Protein AF-A0A1A8CJR6-F1 (afdb_monomer_lite)

Structure (mmCIF, N/CA/C/O backbone):
data_AF-A0A1A8CJR6-F1
#
_entry.id   AF-A0A1A8CJR6-F1
#
loop_
_atom_site.group_PDB
_atom_site.id
_atom_site.type_symbol
_atom_site.label_atom_id
_atom_site.label_alt_id
_atom_site.label_comp_id
_atom_site.label_asym_id
_atom_site.label_entity_id
_atom_site.label_seq_id
_atom_site.pdbx_PDB_ins_code
_atom_site.Cartn_x
_atom_site.Cartn_y
_atom_site.Cartn_z
_atom_site.occupancy
_atom_site.B_iso_or_equiv
_atom_site.auth_seq_id
_atom_site.auth_comp_id
_atom_site.auth_asym_id
_atom_site.auth_atom_id
_atom_site.pdbx_PDB_model_num
ATOM 1 N N . THR A 1 1 ? -27.206 -3.175 32.434 1.00 42.19 1 THR A N 1
ATOM 2 C CA . THR A 1 1 ? -26.599 -3.375 31.105 1.00 42.19 1 THR A CA 1
ATOM 3 C C . THR A 1 1 ? -25.367 -2.496 31.036 1.00 42.19 1 THR A C 1
ATOM 5 O O . THR A 1 1 ? -25.482 -1.289 30.872 1.00 42.19 1 THR A O 1
ATOM 8 N N . THR A 1 2 ? -24.201 -3.057 31.330 1.00 43.66 2 THR A N 1
ATOM 9 C CA . THR A 1 2 ? -22.930 -2.322 31.295 1.00 43.66 2 THR A CA 1
ATOM 10 C C . THR A 1 2 ? -22.568 -1.999 29.838 1.00 43.66 2 THR A C 1
ATOM 12 O O . THR A 1 2 ? -22.691 -2.886 28.987 1.00 43.66 2 THR A O 1
ATOM 15 N N . PRO A 1 3 ? -22.195 -0.750 29.499 1.00 44.84 3 PRO A N 1
ATOM 16 C CA . PRO A 1 3 ? -21.799 -0.400 28.140 1.00 44.84 3 PRO A CA 1
ATOM 17 C C . PRO A 1 3 ? -20.495 -1.115 27.775 1.00 44.84 3 PRO A C 1
ATOM 19 O O . PRO A 1 3 ? -19.603 -1.273 28.603 1.00 44.84 3 PRO A O 1
ATOM 22 N N . ARG A 1 4 ? -20.405 -1.583 26.531 1.00 50.66 4 ARG A N 1
ATOM 23 C CA . ARG A 1 4 ? -19.271 -2.338 25.988 1.00 50.66 4 ARG A CA 1
ATOM 24 C C . ARG A 1 4 ? -18.067 -1.407 25.788 1.00 50.66 4 ARG A C 1
ATOM 26 O O . ARG A 1 4 ? -17.893 -0.865 24.701 1.00 50.66 4 ARG A O 1
ATOM 33 N N . GLU A 1 5 ? -17.218 -1.272 26.806 1.00 50.69 5 GLU A N 1
ATOM 34 C CA . GLU A 1 5 ? -15.914 -0.578 26.728 1.00 50.69 5 GLU A CA 1
ATOM 35 C C . GLU A 1 5 ? -14.965 -1.178 25.670 1.00 50.69 5 GLU A C 1
ATOM 37 O O . GLU A 1 5 ? -14.053 -0.507 25.204 1.00 50.69 5 GLU A O 1
ATOM 42 N N . GLY A 1 6 ? -15.215 -2.405 25.202 1.00 43.47 6 GLY A N 1
ATOM 43 C CA . GLY A 1 6 ? -14.414 -3.048 24.154 1.00 43.47 6 GLY A CA 1
ATOM 44 C C . GLY A 1 6 ? -14.722 -2.622 22.711 1.00 43.47 6 GLY A C 1
ATOM 45 O O . GLY A 1 6 ? -14.048 -3.097 21.809 1.00 43.47 6 GLY A O 1
ATOM 46 N N . SER A 1 7 ? -15.739 -1.785 22.459 1.00 46.19 7 SER A N 1
ATOM 47 C CA . SER A 1 7 ? -16.138 -1.402 21.087 1.00 46.19 7 SER A CA 1
ATOM 48 C C . SER A 1 7 ? -15.616 -0.033 20.643 1.00 46.19 7 SER A C 1
ATOM 50 O O . SER A 1 7 ? -15.588 0.238 19.449 1.00 46.19 7 SER A O 1
ATOM 52 N N . VAL A 1 8 ? -15.242 0.834 21.588 1.00 47.62 8 VAL A N 1
ATOM 53 C CA . VAL A 1 8 ? -14.827 2.221 21.305 1.00 47.62 8 VAL A CA 1
ATOM 54 C C . VAL A 1 8 ? -13.320 2.308 21.044 1.00 47.62 8 VAL A C 1
ATOM 56 O O . VAL A 1 8 ? -12.891 3.113 20.229 1.00 47.62 8 VAL A O 1
ATOM 59 N N . ALA A 1 9 ? -12.524 1.438 21.676 1.00 48.56 9 ALA A N 1
ATOM 60 C CA . ALA A 1 9 ? -11.073 1.401 21.487 1.00 48.56 9 ALA A CA 1
ATOM 61 C C . ALA A 1 9 ? -10.661 0.936 20.078 1.00 48.56 9 ALA A C 1
ATOM 63 O O . ALA A 1 9 ? -9.707 1.458 19.522 1.00 48.56 9 ALA A O 1
ATOM 64 N N . VAL A 1 10 ? -11.408 0.002 19.479 1.00 50.00 10 VAL A N 1
ATOM 65 C CA . VAL A 1 10 ? -11.099 -0.539 18.142 1.00 50.00 10 VAL A CA 1
ATOM 66 C C . VAL A 1 10 ? -11.391 0.489 17.043 1.00 50.00 10 VAL A C 1
ATOM 68 O O . VAL A 1 10 ? -10.602 0.647 16.123 1.00 50.00 10 VAL A O 1
ATOM 71 N N . ALA A 1 11 ? -12.484 1.248 17.178 1.00 51.00 11 ALA A N 1
ATOM 72 C CA . ALA A 1 11 ? -12.852 2.288 16.217 1.00 51.00 11 ALA A CA 1
ATOM 73 C C . ALA A 1 11 ? -11.910 3.507 16.261 1.00 51.00 11 ALA A C 1
ATOM 75 O O . ALA A 1 11 ? -11.677 4.135 15.236 1.00 51.00 11 ALA A O 1
ATOM 76 N N . ALA A 1 12 ? -11.365 3.839 17.437 1.00 53.97 12 ALA A N 1
ATOM 77 C CA . ALA A 1 12 ? -10.391 4.921 17.577 1.00 53.97 12 ALA A CA 1
ATOM 78 C C . ALA A 1 12 ? -9.033 4.571 16.942 1.00 53.97 12 ALA A C 1
ATOM 80 O O . ALA A 1 12 ? -8.392 5.447 16.367 1.00 53.97 12 ALA A O 1
ATOM 81 N N . ASP A 1 13 ? -8.617 3.303 17.016 1.00 57.09 13 ASP A N 1
ATOM 82 C CA . ASP A 1 13 ? -7.398 2.818 16.360 1.00 57.09 13 ASP A CA 1
ATOM 83 C C . ASP A 1 13 ? -7.551 2.797 14.832 1.00 57.09 13 ASP A C 1
ATOM 85 O O . ASP A 1 13 ? -6.647 3.234 14.129 1.00 57.09 13 ASP A O 1
ATOM 89 N N . GLU A 1 14 ? -8.694 2.357 14.297 1.00 59.88 14 GLU A N 1
ATOM 90 C CA . GLU A 1 14 ? -8.933 2.339 12.844 1.00 59.88 14 GLU A CA 1
ATOM 91 C C . GLU A 1 14 ? -8.941 3.749 12.233 1.00 59.88 14 GLU A C 1
ATOM 93 O O . GLU A 1 14 ? -8.281 3.980 11.221 1.00 59.88 14 GLU A O 1
ATOM 98 N N . ASP A 1 15 ? -9.610 4.708 12.879 1.00 63.97 15 ASP A N 1
ATOM 99 C CA . ASP A 1 15 ? -9.671 6.105 12.423 1.00 63.97 15 ASP A CA 1
ATOM 100 C C . ASP A 1 15 ? -8.287 6.784 12.494 1.00 63.97 15 ASP A C 1
ATOM 102 O O . ASP A 1 15 ? -7.890 7.525 11.593 1.00 63.97 15 ASP A O 1
ATOM 106 N N . TYR A 1 16 ? -7.488 6.451 13.519 1.00 63.12 16 TYR A N 1
ATOM 107 C CA . TYR A 1 16 ? -6.108 6.924 13.664 1.00 63.12 16 TYR A CA 1
ATOM 108 C C . TYR A 1 16 ? -5.155 6.333 12.608 1.00 63.12 16 TYR A C 1
ATOM 110 O O . TYR A 1 16 ? -4.255 7.014 12.103 1.00 63.12 16 TYR A O 1
ATOM 118 N N . LEU A 1 17 ? -5.349 5.067 12.237 1.00 62.81 17 LEU A N 1
ATOM 119 C CA . LEU A 1 17 ? -4.599 4.433 11.153 1.00 62.81 17 LEU A CA 1
ATOM 120 C C . LEU A 1 17 ? -4.983 5.024 9.792 1.00 62.81 17 LEU A C 1
ATOM 122 O O . LEU A 1 17 ? -4.102 5.279 8.972 1.00 62.81 17 LEU A O 1
ATOM 126 N N . GLN A 1 18 ? -6.269 5.302 9.576 1.00 64.75 18 GLN A N 1
ATOM 127 C CA . GLN A 1 18 ? -6.780 5.898 8.344 1.00 64.75 18 GLN A CA 1
ATOM 128 C C . GLN A 1 18 ? -6.223 7.314 8.122 1.00 64.75 18 GLN A C 1
ATOM 130 O O . GLN A 1 18 ? -5.707 7.598 7.042 1.00 64.75 18 GLN A O 1
ATOM 135 N N . THR A 1 19 ? -6.228 8.168 9.155 1.00 64.25 19 THR A N 1
ATOM 136 C CA . THR A 1 19 ? -5.639 9.520 9.062 1.00 64.25 19 THR A CA 1
ATOM 137 C C . THR A 1 19 ? -4.121 9.481 8.878 1.00 64.25 19 THR A C 1
ATOM 139 O O . THR A 1 19 ? -3.577 10.286 8.125 1.00 64.25 19 THR A O 1
ATOM 142 N N . SER A 1 20 ? -3.431 8.524 9.509 1.00 60.75 20 SER A N 1
ATOM 143 C CA . SER A 1 20 ? -1.980 8.358 9.345 1.00 60.75 20 SER A CA 1
ATOM 144 C C . SER A 1 20 ? -1.623 7.913 7.926 1.00 60.75 20 SER A C 1
ATOM 146 O O . SER A 1 20 ? -0.608 8.340 7.377 1.00 60.75 20 SER A O 1
ATOM 148 N N . ILE A 1 21 ? -2.462 7.073 7.315 1.00 61.16 21 ILE A N 1
ATOM 149 C CA . ILE A 1 21 ? -2.338 6.665 5.915 1.00 61.16 21 ILE A CA 1
ATOM 150 C C . ILE A 1 21 ? -2.589 7.868 4.999 1.00 61.16 21 ILE A C 1
ATOM 152 O O . ILE A 1 21 ? -1.742 8.132 4.153 1.00 61.16 21 ILE A O 1
ATOM 156 N N . GLU A 1 22 ? -3.664 8.639 5.201 1.00 59.09 22 GLU A N 1
ATOM 157 C CA . GLU A 1 22 ? -3.970 9.840 4.399 1.00 59.09 22 GLU A CA 1
ATOM 158 C C . GLU A 1 22 ? -2.864 10.906 4.433 1.00 59.09 22 GLU A C 1
ATOM 160 O O . GLU A 1 22 ? -2.607 11.552 3.418 1.00 59.09 22 GLU A O 1
ATOM 165 N N . GLU A 1 23 ? -2.174 11.076 5.564 1.00 57.97 23 GLU A N 1
ATOM 166 C CA . GLU A 1 23 ? -1.046 12.013 5.679 1.00 57.97 23 GLU A CA 1
ATOM 167 C C . GLU A 1 23 ? 0.272 11.428 5.124 1.00 57.97 23 GLU A C 1
ATOM 169 O O . GLU A 1 23 ? 1.229 12.155 4.838 1.00 57.97 23 GLU A O 1
ATOM 174 N N . THR A 1 24 ? 0.337 10.108 4.917 1.00 57.12 24 THR A N 1
ATOM 175 C CA . THR A 1 24 ? 1.529 9.437 4.393 1.00 57.12 24 THR A CA 1
ATOM 176 C C . THR A 1 24 ? 1.652 9.658 2.889 1.00 57.12 24 THR A C 1
ATOM 178 O O . THR A 1 24 ? 0.966 9.041 2.072 1.00 57.12 24 THR A O 1
ATOM 181 N N . THR A 1 25 ? 2.614 10.497 2.505 1.00 64.12 25 THR A N 1
ATOM 182 C CA . THR A 1 25 ? 2.963 10.702 1.092 1.00 64.12 25 THR A CA 1
ATOM 183 C C . THR A 1 25 ? 3.529 9.423 0.465 1.00 64.12 25 THR A C 1
ATOM 185 O O . THR A 1 25 ? 3.178 9.104 -0.664 1.00 64.12 25 THR A O 1
ATOM 188 N N . LEU A 1 26 ? 4.364 8.665 1.190 1.00 75.75 26 LEU A N 1
ATOM 189 C CA . LEU A 1 26 ? 4.916 7.365 0.783 1.00 75.75 26 LEU A CA 1
ATOM 190 C C . LEU A 1 26 ? 5.363 6.553 2.011 1.00 75.75 26 LEU A C 1
ATOM 192 O O . LEU A 1 26 ? 6.069 7.086 2.868 1.00 75.75 26 LEU A O 1
ATOM 196 N N . GLY A 1 27 ? 5.037 5.260 2.081 1.00 82.06 27 GLY A N 1
ATOM 197 C CA . GLY A 1 27 ? 5.454 4.411 3.201 1.00 82.06 27 GLY A CA 1
ATOM 198 C C . GLY A 1 27 ? 5.196 2.916 3.010 1.00 82.06 27 GLY A C 1
ATOM 199 O O . GLY A 1 27 ? 4.504 2.493 2.087 1.00 82.06 27 GLY A O 1
ATOM 200 N N . ILE A 1 28 ? 5.770 2.105 3.901 1.00 86.25 28 ILE A N 1
ATOM 201 C CA . ILE A 1 28 ? 5.507 0.662 4.014 1.00 86.25 28 ILE A CA 1
ATOM 202 C C . ILE A 1 28 ? 4.700 0.453 5.290 1.00 86.25 28 ILE A C 1
ATOM 204 O O . ILE A 1 28 ? 5.108 0.932 6.350 1.00 86.25 28 ILE A O 1
ATOM 208 N N . TYR A 1 29 ? 3.598 -0.285 5.203 1.00 83.00 29 TYR A N 1
ATOM 209 C CA . TYR A 1 29 ? 2.838 -0.718 6.371 1.00 83.00 29 TYR A CA 1
ATOM 210 C C . TYR A 1 29 ? 2.950 -2.233 6.541 1.00 83.00 29 TYR A C 1
ATOM 212 O O . TYR A 1 29 ? 3.158 -2.978 5.583 1.00 83.00 29 TYR A O 1
ATOM 220 N N . VAL A 1 30 ? 2.840 -2.687 7.788 1.00 81.44 30 VAL A N 1
ATOM 221 C CA . VAL A 1 30 ? 2.880 -4.107 8.142 1.00 81.44 30 VAL A CA 1
ATOM 222 C C . VAL A 1 30 ? 1.669 -4.403 9.010 1.00 81.44 30 VAL A C 1
ATOM 224 O O . VAL A 1 30 ? 1.567 -3.888 10.125 1.00 81.44 30 VAL A O 1
ATOM 227 N N . VAL A 1 31 ? 0.766 -5.242 8.512 1.00 80.00 31 VAL A N 1
ATOM 228 C CA . VAL A 1 31 ? -0.344 -5.784 9.295 1.00 80.00 31 VAL A CA 1
ATOM 229 C C . VAL A 1 31 ? 0.189 -6.979 10.063 1.00 80.00 31 VAL A C 1
ATOM 231 O O . VAL A 1 31 ? 0.785 -7.903 9.504 1.00 80.00 31 VAL A O 1
ATOM 234 N N . ARG A 1 32 ? -0.000 -6.956 11.379 1.00 76.69 32 ARG A N 1
ATOM 235 C CA . ARG A 1 32 ? 0.404 -8.049 12.254 1.00 76.69 32 ARG A CA 1
ATOM 236 C C . ARG A 1 32 ? -0.820 -8.619 12.941 1.00 76.69 32 ARG A C 1
ATOM 238 O O . ARG A 1 32 ? -1.562 -7.881 13.587 1.00 76.69 32 ARG A O 1
ATOM 245 N N . SER A 1 33 ? -0.972 -9.937 12.875 1.00 69.81 33 SER A N 1
ATOM 246 C CA . SER A 1 33 ? -2.015 -10.610 13.635 1.00 69.81 33 SER A CA 1
ATOM 247 C C . SER A 1 33 ? -1.716 -10.502 15.129 1.00 69.81 33 SER A C 1
ATOM 249 O O . SER A 1 33 ? -0.657 -10.927 15.604 1.00 69.81 33 SER A O 1
ATOM 251 N N . VAL A 1 34 ? -2.666 -9.967 15.894 1.00 63.81 34 VAL A N 1
ATOM 252 C CA . VAL A 1 34 ? -2.556 -9.817 17.357 1.00 63.81 34 VAL A CA 1
ATOM 253 C C . VAL A 1 34 ? -2.430 -11.182 18.054 1.00 63.81 34 VAL A C 1
ATOM 255 O O . VAL A 1 34 ? -1.848 -11.283 19.132 1.00 63.81 34 VAL A O 1
ATOM 258 N N . LEU A 1 35 ? -2.936 -12.248 17.423 1.00 65.94 35 LEU A N 1
ATOM 259 C CA . LEU A 1 35 ? -2.997 -13.595 17.994 1.00 65.94 35 LEU A CA 1
ATOM 260 C C . LEU A 1 35 ? -1.703 -14.394 17.815 1.00 65.94 35 LEU A C 1
ATOM 262 O O . LEU A 1 35 ? -1.340 -15.172 18.695 1.00 65.94 35 LEU A O 1
ATOM 266 N N . THR A 1 36 ? -1.008 -14.217 16.694 1.00 65.88 36 THR A N 1
ATOM 267 C CA . THR A 1 36 ? 0.203 -14.989 16.368 1.00 65.88 36 THR A CA 1
ATOM 268 C C . THR A 1 36 ? 1.477 -14.152 16.457 1.00 65.88 36 THR A C 1
ATOM 270 O O . THR A 1 36 ? 2.571 -14.713 16.453 1.00 65.88 36 THR A O 1
ATOM 273 N N . ASN A 1 37 ? 1.359 -12.820 16.555 1.00 61.38 37 ASN A N 1
ATOM 274 C CA . ASN A 1 37 ? 2.472 -11.863 16.509 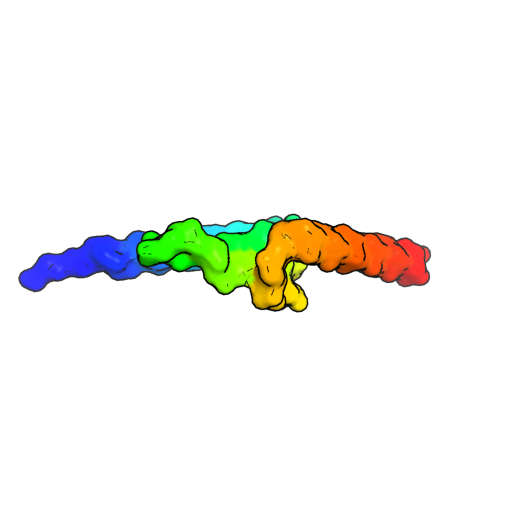1.00 61.38 37 ASN A CA 1
ATOM 275 C C . ASN A 1 37 ? 3.359 -12.019 15.251 1.00 61.38 37 ASN A C 1
ATOM 277 O O . ASN A 1 37 ? 4.483 -11.518 15.205 1.00 61.38 37 ASN A O 1
ATOM 281 N N . THR A 1 38 ? 2.854 -12.704 14.224 1.00 62.41 38 THR A N 1
ATOM 282 C CA . THR A 1 38 ? 3.500 -12.859 12.920 1.00 62.41 38 THR A CA 1
ATOM 283 C C . THR A 1 38 ? 2.999 -11.767 11.984 1.00 62.41 38 THR A C 1
ATOM 285 O O . THR A 1 38 ? 1.821 -11.408 12.029 1.00 62.41 38 THR A O 1
ATOM 288 N N . ALA A 1 39 ? 3.895 -11.219 11.157 1.00 63.91 39 ALA A N 1
ATOM 289 C CA . ALA A 1 39 ? 3.490 -10.351 10.055 1.00 63.91 39 ALA A CA 1
ATOM 290 C C . ALA A 1 39 ? 2.551 -11.153 9.144 1.00 63.91 39 ALA A C 1
ATOM 292 O O . ALA A 1 39 ? 2.909 -12.250 8.718 1.00 63.91 39 ALA A O 1
ATOM 293 N N . GLU A 1 40 ? 1.336 -10.648 8.968 1.00 73.00 40 GLU A N 1
ATOM 294 C CA . GLU A 1 40 ? 0.263 -11.298 8.213 1.00 73.00 40 GLU A CA 1
ATOM 295 C C . GLU A 1 40 ? 0.1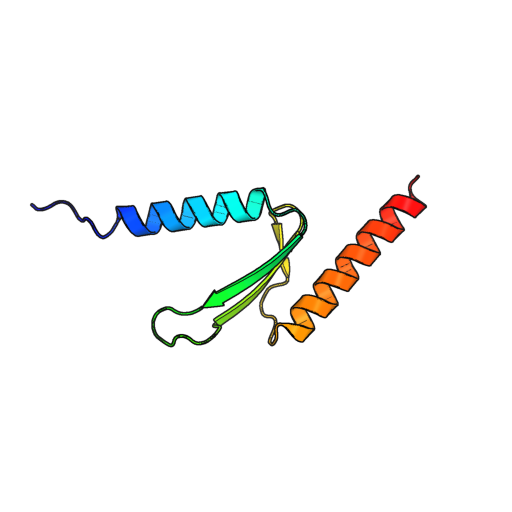67 -10.702 6.808 1.00 73.00 40 GLU A C 1
ATOM 297 O O . GLU A 1 40 ? -0.050 -11.442 5.859 1.00 73.00 40 GLU A O 1
ATOM 302 N N . ASP A 1 41 ? 0.430 -9.398 6.676 1.00 79.31 41 ASP A N 1
ATOM 303 C CA . ASP A 1 41 ? 0.531 -8.714 5.389 1.00 79.31 41 ASP A CA 1
ATOM 304 C C . ASP A 1 41 ? 1.564 -7.575 5.460 1.00 79.31 41 ASP A C 1
ATOM 306 O O . ASP A 1 41 ? 1.744 -6.929 6.500 1.00 79.31 41 ASP A O 1
ATOM 310 N N . ILE A 1 42 ? 2.264 -7.335 4.353 1.00 84.75 42 ILE A N 1
ATOM 311 C CA . ILE A 1 42 ? 3.157 -6.192 4.162 1.00 84.75 42 ILE A CA 1
ATOM 312 C C . ILE A 1 42 ? 2.699 -5.496 2.888 1.00 84.75 42 ILE A C 1
ATOM 314 O O . ILE A 1 42 ? 2.596 -6.118 1.831 1.00 84.75 42 ILE A O 1
ATOM 318 N N . GLY A 1 43 ? 2.478 -4.190 2.981 1.00 84.75 43 GLY A N 1
ATOM 319 C CA . GLY A 1 43 ? 1.976 -3.392 1.875 1.00 84.75 43 GLY A CA 1
ATOM 320 C C . GLY A 1 43 ? 2.673 -2.046 1.746 1.00 84.75 43 GLY A C 1
ATOM 321 O O . GLY A 1 43 ? 3.426 -1.607 2.620 1.00 84.75 43 GLY A O 1
ATOM 322 N N . ILE A 1 44 ? 2.427 -1.387 0.619 1.00 85.88 44 ILE A N 1
ATOM 323 C CA . ILE A 1 44 ? 2.970 -0.071 0.284 1.00 85.88 44 ILE A CA 1
ATOM 324 C C . ILE A 1 44 ? 1.819 0.908 0.129 1.00 85.88 44 ILE A C 1
ATOM 326 O O . ILE A 1 44 ? 0.867 0.654 -0.612 1.00 85.88 44 ILE A O 1
ATOM 330 N N . VAL A 1 45 ? 1.952 2.046 0.801 1.00 83.62 45 VAL A N 1
ATOM 331 C CA . VAL A 1 45 ? 1.041 3.184 0.707 1.00 83.62 45 VAL A CA 1
ATOM 332 C C . VAL A 1 45 ? 1.735 4.312 -0.045 1.00 83.62 45 VAL A C 1
ATOM 334 O O . VAL A 1 45 ? 2.879 4.653 0.261 1.00 83.62 45 VAL A O 1
ATOM 337 N N . LEU A 1 46 ? 1.030 4.898 -1.008 1.00 81.56 46 LEU A N 1
ATOM 338 C CA . LEU A 1 46 ? 1.407 6.125 -1.703 1.00 81.56 46 LEU A CA 1
ATOM 339 C C . LEU A 1 46 ? 0.241 7.099 -1.652 1.00 81.56 46 LEU A C 1
ATOM 341 O O . LEU A 1 46 ? -0.868 6.723 -2.021 1.00 81.56 46 LEU A O 1
ATOM 345 N N . GLU A 1 47 ? 0.502 8.333 -1.233 1.00 81.25 47 GLU A N 1
ATOM 346 C CA . GLU A 1 47 ? -0.490 9.416 -1.184 1.00 81.25 47 GLU A CA 1
ATOM 347 C C . GLU A 1 47 ? -1.820 8.972 -0.540 1.00 81.25 47 GLU A C 1
ATOM 349 O O . GLU A 1 47 ? -2.905 9.201 -1.075 1.00 81.25 47 GLU A O 1
ATOM 354 N N . GLY A 1 48 ? -1.736 8.247 0.581 1.00 72.75 48 GLY A N 1
ATOM 355 C CA . GLY A 1 48 ? -2.906 7.708 1.282 1.00 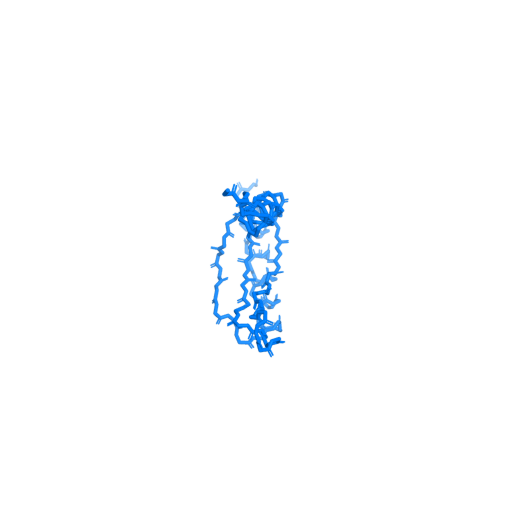72.75 48 GLY A CA 1
ATOM 356 C C . GLY A 1 48 ? -3.653 6.563 0.603 1.00 72.75 48 GLY A C 1
ATOM 357 O O . GLY A 1 48 ? -4.694 6.137 1.097 1.00 72.75 48 GLY A O 1
ATOM 358 N N . GLN A 1 49 ? -3.135 6.023 -0.497 1.00 75.06 49 GLN A N 1
ATOM 359 C CA . GLN A 1 49 ? -3.695 4.866 -1.188 1.00 75.06 49 GLN A CA 1
ATOM 360 C C . GLN A 1 49 ? -2.785 3.657 -1.030 1.00 75.06 49 GLN A C 1
ATOM 362 O O . GLN A 1 49 ? -1.567 3.748 -1.178 1.00 75.06 49 GLN A O 1
ATOM 367 N N . ILE A 1 50 ? -3.374 2.492 -0.772 1.00 80.44 50 ILE A N 1
ATOM 368 C CA . ILE A 1 50 ? -2.622 1.242 -0.782 1.00 80.44 50 ILE A CA 1
ATOM 369 C C . ILE A 1 50 ? -2.421 0.818 -2.237 1.00 80.44 50 ILE A C 1
ATOM 371 O O . ILE A 1 50 ? -3.383 0.521 -2.944 1.00 80.44 50 ILE A O 1
ATOM 375 N N . VAL A 1 51 ? -1.168 0.797 -2.683 1.00 81.56 51 VAL A N 1
ATOM 376 C CA . VAL A 1 51 ? -0.815 0.547 -4.091 1.00 81.56 51 VAL A CA 1
ATOM 377 C C . VAL A 1 51 ? -0.302 -0.876 -4.298 1.00 81.56 51 VAL A C 1
ATOM 379 O O . VAL A 1 51 ? -0.350 -1.400 -5.409 1.00 81.56 51 VAL A O 1
ATOM 382 N N . PHE A 1 52 ? 0.170 -1.520 -3.229 1.00 81.88 52 PHE A N 1
ATOM 383 C CA . PHE A 1 52 ? 0.656 -2.894 -3.271 1.00 81.88 52 PHE A CA 1
ATOM 384 C C . PHE A 1 52 ? 0.407 -3.591 -1.928 1.00 81.88 52 PHE A C 1
ATOM 386 O O . PHE A 1 52 ? 0.626 -2.979 -0.884 1.00 81.88 52 PHE A O 1
ATOM 393 N N . GLN A 1 53 ? -0.035 -4.847 -1.963 1.00 82.75 53 GLN A N 1
ATOM 394 C CA . GLN A 1 53 ? -0.321 -5.706 -0.801 1.00 82.75 53 GLN A CA 1
ATOM 395 C C . GLN A 1 53 ? 0.294 -7.095 -1.040 1.00 82.75 53 GLN A C 1
ATOM 397 O O . GLN A 1 53 ? 0.764 -7.355 -2.153 1.00 82.75 53 GLN A O 1
ATOM 402 N N . ASP A 1 54 ? 0.291 -7.969 -0.032 1.00 83.12 54 ASP A N 1
ATOM 403 C CA . ASP A 1 54 ? 0.808 -9.345 -0.107 1.00 83.12 54 ASP A CA 1
ATOM 404 C C . ASP A 1 54 ? 2.318 -9.417 -0.424 1.00 83.12 54 ASP A C 1
ATOM 406 O O . ASP A 1 54 ? 2.794 -10.261 -1.188 1.00 83.12 54 ASP A O 1
ATOM 410 N N . LEU A 1 55 ? 3.122 -8.512 0.145 1.00 82.69 55 LEU A N 1
ATOM 411 C CA . LEU A 1 55 ? 4.580 -8.588 0.010 1.00 82.69 55 LEU A CA 1
ATOM 412 C C . LEU A 1 55 ? 5.152 -9.585 1.032 1.00 82.69 55 LEU A C 1
ATOM 414 O O . LEU A 1 55 ? 5.040 -9.393 2.238 1.00 82.69 55 LEU A O 1
ATOM 418 N N . ASP A 1 56 ? 5.875 -10.602 0.560 1.00 82.88 56 ASP A N 1
ATOM 419 C CA . ASP A 1 56 ? 6.486 -11.622 1.435 1.00 82.88 56 ASP A CA 1
ATOM 420 C C . ASP A 1 56 ? 7.554 -11.068 2.400 1.00 82.88 56 ASP A C 1
ATOM 422 O O . ASP A 1 56 ? 7.905 -11.703 3.397 1.00 82.88 56 ASP A O 1
ATOM 426 N N . ASN A 1 57 ? 8.158 -9.913 2.088 1.00 82.81 57 ASN A N 1
ATOM 427 C CA . ASN A 1 57 ? 9.260 -9.362 2.876 1.00 82.81 57 ASN A CA 1
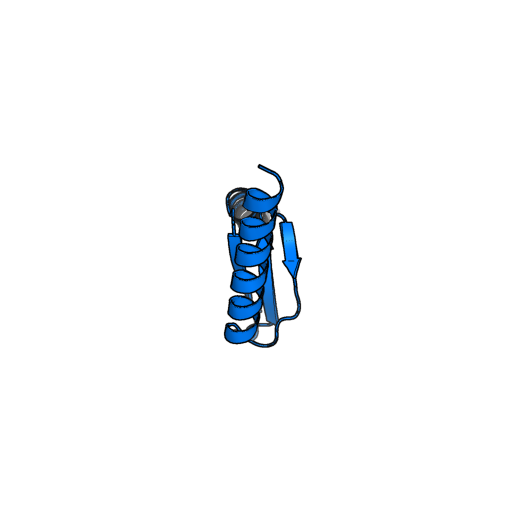ATOM 428 C C . ASN A 1 57 ? 9.367 -7.833 2.772 1.00 82.81 57 ASN A C 1
ATOM 430 O O . ASN A 1 57 ? 9.147 -7.241 1.714 1.00 82.81 57 ASN A O 1
ATOM 434 N N . ILE A 1 58 ? 9.860 -7.204 3.843 1.00 83.44 58 ILE A N 1
ATOM 435 C CA . ILE A 1 58 ? 10.185 -5.772 3.899 1.00 83.44 58 ILE A CA 1
ATOM 436 C C . ILE A 1 58 ? 11.211 -5.392 2.827 1.00 83.44 58 ILE A C 1
ATOM 438 O O . ILE A 1 58 ? 11.127 -4.303 2.265 1.00 83.44 58 ILE A O 1
ATOM 442 N N . ALA A 1 59 ? 12.152 -6.278 2.488 1.00 87.00 59 ALA A N 1
ATOM 443 C CA . ALA A 1 59 ? 13.114 -6.015 1.416 1.00 87.00 59 ALA A CA 1
ATOM 444 C C . ALA A 1 59 ? 12.430 -5.836 0.047 1.00 87.00 59 ALA A C 1
ATOM 446 O O . ALA A 1 59 ? 12.787 -4.929 -0.704 1.00 87.00 59 ALA A O 1
ATOM 447 N N . LEU A 1 60 ? 11.417 -6.660 -0.248 1.00 85.00 60 LEU A N 1
ATOM 448 C CA . LEU A 1 60 ? 10.612 -6.560 -1.466 1.00 85.00 60 LEU A CA 1
ATOM 449 C C . LEU A 1 60 ? 9.764 -5.282 -1.435 1.00 85.00 60 LEU A C 1
ATOM 451 O O . LEU A 1 60 ? 9.782 -4.514 -2.394 1.00 85.00 60 LEU A O 1
ATOM 455 N N . ALA A 1 61 ? 9.107 -5.012 -0.301 1.00 87.81 61 ALA A N 1
ATOM 456 C CA . ALA A 1 61 ? 8.320 -3.799 -0.100 1.00 87.81 61 ALA A CA 1
ATOM 457 C C . ALA A 1 61 ? 9.159 -2.527 -0.298 1.00 87.81 61 ALA A C 1
ATOM 459 O O . ALA A 1 61 ? 8.746 -1.583 -0.964 1.00 87.81 61 ALA A O 1
ATOM 460 N N . THR A 1 62 ? 10.390 -2.537 0.212 1.00 87.31 62 THR A N 1
ATOM 461 C CA . THR A 1 62 ? 11.348 -1.439 0.060 1.00 87.31 62 THR A CA 1
ATOM 462 C C . THR A 1 62 ? 11.775 -1.273 -1.395 1.00 87.31 62 THR A C 1
ATOM 464 O O . THR A 1 62 ? 11.780 -0.155 -1.903 1.00 87.31 62 THR A O 1
ATOM 467 N N . ALA A 1 63 ? 12.088 -2.366 -2.095 1.00 89.94 63 ALA A N 1
ATOM 468 C CA . ALA A 1 63 ? 12.464 -2.313 -3.507 1.00 89.94 63 ALA A CA 1
ATOM 469 C C . ALA A 1 63 ? 11.341 -1.732 -4.384 1.00 89.94 63 ALA A C 1
ATOM 471 O O . ALA A 1 63 ? 11.600 -0.874 -5.229 1.00 89.94 63 ALA A O 1
ATOM 472 N N . VAL A 1 64 ? 10.098 -2.161 -4.153 1.00 88.38 64 VAL A N 1
ATOM 473 C CA . VAL A 1 64 ? 8.925 -1.658 -4.879 1.00 88.38 64 VAL A CA 1
ATOM 474 C C . VAL A 1 64 ? 8.662 -0.190 -4.524 1.00 88.38 64 VAL A C 1
ATOM 476 O O . VAL A 1 64 ? 8.476 0.613 -5.434 1.00 88.38 64 VAL A O 1
ATOM 479 N N . LEU A 1 65 ? 8.760 0.203 -3.247 1.00 87.50 65 LEU A N 1
ATOM 480 C CA . LEU A 1 65 ? 8.620 1.601 -2.822 1.00 87.50 65 LEU A CA 1
ATOM 481 C C . LEU A 1 65 ? 9.634 2.514 -3.531 1.00 87.50 65 LEU A C 1
ATOM 483 O O . LEU A 1 65 ? 9.253 3.537 -4.099 1.00 87.50 65 LEU A O 1
ATOM 487 N N . PHE A 1 66 ? 10.915 2.129 -3.553 1.00 87.06 66 PHE A N 1
ATOM 488 C CA . PHE A 1 66 ? 11.946 2.882 -4.274 1.00 87.06 66 PHE A CA 1
ATOM 489 C C . PHE A 1 66 ? 11.674 2.930 -5.781 1.00 87.06 66 PHE A C 1
ATOM 491 O O . PHE A 1 66 ? 11.850 3.980 -6.396 1.00 87.06 66 PHE A O 1
ATOM 498 N N . GLY A 1 67 ? 11.210 1.828 -6.375 1.00 87.81 67 GLY A N 1
ATOM 499 C CA . GLY A 1 67 ? 10.829 1.779 -7.785 1.00 87.81 67 GLY A CA 1
ATOM 500 C C . GLY A 1 67 ? 9.703 2.756 -8.128 1.00 87.81 67 GLY A C 1
ATOM 501 O O . GLY A 1 67 ? 9.820 3.503 -9.101 1.00 87.81 67 GLY A O 1
ATOM 502 N N . LEU A 1 68 ? 8.650 2.809 -7.306 1.00 86.31 68 LEU A N 1
ATOM 503 C CA . LEU A 1 68 ? 7.531 3.730 -7.513 1.00 86.31 68 LEU A CA 1
ATOM 504 C C . LEU A 1 68 ? 7.956 5.183 -7.275 1.00 86.31 68 LEU A C 1
ATOM 506 O O . LEU A 1 68 ? 7.596 6.053 -8.064 1.00 86.31 68 LEU A O 1
ATOM 510 N N . GLN A 1 69 ? 8.795 5.449 -6.271 1.00 85.19 69 GLN A N 1
ATOM 511 C CA . GLN A 1 69 ? 9.331 6.789 -6.037 1.00 85.19 69 GLN A CA 1
ATOM 512 C C . GLN A 1 69 ? 10.159 7.295 -7.225 1.00 85.19 69 GLN A C 1
ATOM 514 O O . GLN A 1 69 ? 10.008 8.449 -7.632 1.00 85.19 69 GLN A O 1
ATOM 519 N N . ILE A 1 70 ? 11.013 6.437 -7.793 1.00 86.06 70 ILE A N 1
ATOM 520 C CA . ILE A 1 70 ? 11.815 6.749 -8.983 1.00 86.06 70 ILE A CA 1
ATOM 521 C C . ILE A 1 70 ? 10.907 6.962 -10.195 1.00 86.06 70 ILE A C 1
ATOM 523 O O . ILE A 1 70 ? 11.107 7.913 -10.944 1.00 86.06 70 ILE A O 1
ATOM 527 N N . TYR A 1 71 ? 9.891 6.120 -10.381 1.00 86.25 71 TYR A N 1
ATOM 528 C CA . TYR A 1 71 ? 8.929 6.260 -11.473 1.00 86.25 71 TYR A CA 1
ATOM 529 C C . TYR A 1 71 ? 8.176 7.599 -11.413 1.00 86.25 71 TYR A C 1
ATOM 531 O O . TYR A 1 71 ? 8.104 8.318 -12.413 1.00 86.25 71 TYR A O 1
ATOM 539 N N . ILE A 1 72 ? 7.673 7.974 -10.235 1.00 83.94 72 ILE A N 1
ATOM 540 C CA . ILE A 1 72 ? 6.993 9.258 -10.005 1.00 83.94 72 ILE A CA 1
ATOM 541 C C . ILE A 1 72 ? 7.962 10.425 -10.240 1.00 83.94 72 ILE A C 1
ATOM 543 O O . ILE A 1 72 ? 7.617 11.406 -10.892 1.00 83.94 72 ILE A O 1
ATOM 547 N N . TRP A 1 73 ? 9.205 10.305 -9.771 1.00 85.50 73 TRP A N 1
ATOM 548 C CA . TRP A 1 73 ? 10.222 11.339 -9.956 1.00 85.50 73 TRP A CA 1
ATOM 549 C C . TRP A 1 73 ? 10.595 11.544 -11.434 1.00 85.50 73 TRP A C 1
ATOM 551 O O . TRP A 1 73 ? 10.640 12.677 -11.911 1.00 85.50 73 TRP A O 1
ATOM 561 N N . ILE A 1 74 ? 10.802 10.455 -12.184 1.00 84.75 74 ILE A N 1
ATOM 562 C CA . ILE A 1 74 ? 11.122 10.507 -13.619 1.00 84.75 74 ILE A CA 1
ATOM 563 C C . ILE A 1 74 ? 9.953 11.088 -14.414 1.00 84.75 74 ILE A C 1
ATOM 565 O O . ILE A 1 74 ? 10.166 11.931 -15.282 1.00 84.75 74 ILE A O 1
ATOM 569 N N . THR A 1 75 ? 8.724 10.650 -14.135 1.00 86.31 75 THR A N 1
ATOM 570 C CA . THR A 1 75 ? 7.537 11.174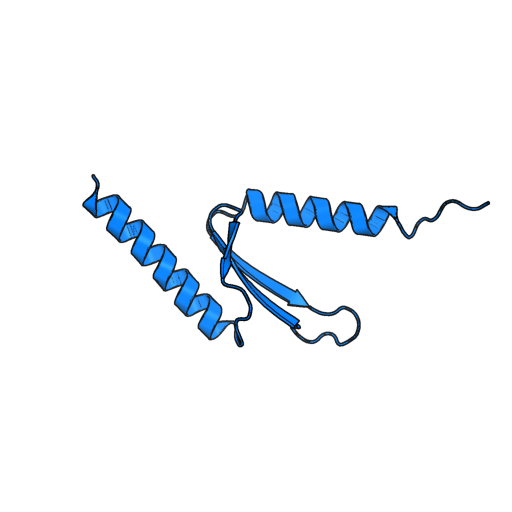 -14.827 1.00 86.31 75 THR A CA 1
ATOM 571 C C . THR A 1 75 ? 7.328 12.656 -14.530 1.00 86.31 75 THR A C 1
ATOM 573 O O . THR A 1 75 ? 7.066 13.413 -15.457 1.00 86.31 75 THR A O 1
ATOM 576 N N . ASN A 1 76 ? 7.539 13.110 -13.292 1.00 83.12 76 ASN A N 1
ATOM 577 C CA . ASN A 1 76 ? 7.452 14.530 -12.946 1.00 83.12 76 ASN A CA 1
ATOM 578 C C . ASN A 1 76 ? 8.469 15.394 -13.719 1.00 83.12 76 ASN A C 1
ATOM 580 O O . ASN A 1 76 ? 8.095 16.447 -14.224 1.00 83.12 76 ASN A O 1
ATOM 584 N N . ILE A 1 77 ? 9.709 14.918 -13.886 1.00 84.81 77 ILE A N 1
ATOM 585 C CA . ILE A 1 77 ? 10.742 15.602 -14.686 1.00 84.81 77 ILE A CA 1
ATOM 586 C C . ILE A 1 77 ? 10.441 15.565 -16.183 1.00 84.81 77 ILE A C 1
ATOM 588 O O . ILE A 1 77 ? 10.725 16.525 -16.880 1.00 84.81 77 ILE A O 1
ATOM 592 N N . LEU A 1 78 ? 9.911 14.457 -16.703 1.00 80.69 78 LEU A N 1
ATOM 593 C CA . LEU A 1 78 ? 9.655 14.307 -18.137 1.00 80.69 78 LEU A CA 1
ATOM 594 C C . LEU A 1 78 ? 8.466 15.158 -18.619 1.00 80.69 78 LEU A C 1
ATOM 596 O O . LEU A 1 78 ? 8.378 15.472 -19.805 1.00 80.69 78 LEU A O 1
ATOM 600 N N . ILE A 1 79 ? 7.535 15.479 -17.718 1.00 76.88 79 ILE A N 1
ATOM 601 C CA . ILE A 1 79 ? 6.290 16.204 -18.017 1.00 76.88 79 ILE A CA 1
ATOM 602 C C . ILE A 1 79 ? 6.432 17.724 -17.745 1.00 76.88 79 ILE A C 1
ATOM 604 O O . ILE A 1 79 ? 5.517 18.484 -18.066 1.00 76.88 79 ILE A O 1
ATOM 608 N N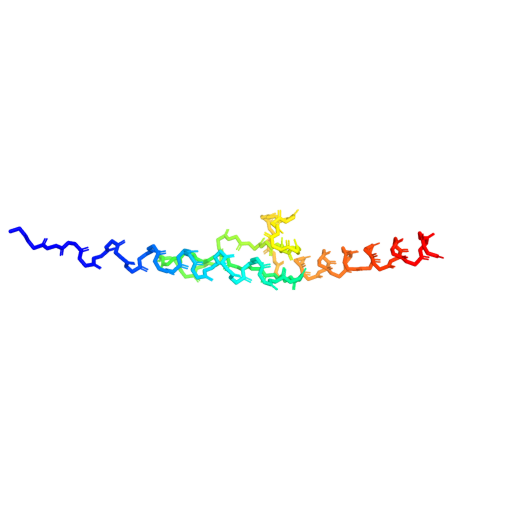 . HIS A 1 80 ? 7.562 18.185 -17.193 1.00 61.41 80 HIS A N 1
ATOM 609 C CA . HIS A 1 80 ? 7.902 19.604 -16.978 1.00 61.41 80 HIS A CA 1
ATOM 610 C C . HIS A 1 80 ? 9.066 20.053 -17.867 1.00 61.41 80 HIS A C 1
ATOM 612 O O . HIS A 1 80 ? 9.054 21.237 -18.274 1.00 61.41 80 HIS A O 1
#

Sequence (80 aa):
TTPREGSVAVAADEDYLQTSIEETTLGIYVVRSVLTNTAEDIGIVLEGQIVFQDLDNIALATAVLFGLQIYIWITNILIH

Radius of gyration: 16.75 Å; chains: 1; bounding box: 40×35×49 Å

Foldseek 3Di:
DDDPPPPPVVVVVVVVVQVVLQPDQWDKDFDADPVPRDGPKIFIGHNSDTPGIRDPDPVSRVVVRVVVVVVVVVVVVVVD

Secondary structure (DSSP, 8-state):
----TTTHHHHHHHHHHHHHHHH-SEEEEEEE-TTT-SEEEEEEEETTEEEE---S-HHHHHHHHHHHHHHHHHHHHHT-

Organism: Nothobranchius kadleci (NCBI:txid1051664)

pLDDT: mean 72.37, std 14.08, range [42.19, 89.94]